Protein AF-W4PDU1-F1 (afdb_monomer_lite)

Organism: NCBI:txid1121100

Secondary structure (DSSP, 8-state):
-HHHHHHTTPPPP-TTTT----TTSTTTTS-HHHHHHHHHHHHHTTTTTHHHHHHHHTT-HHHHTTT-----SB-S--S-TT-GGGTT----SSSS--SS-BSS-TT-S--BB-SS--TT-TT-----TTTTTSPPPPHHHHHHTTT-SPPPTT-

Radius of gyration: 21.24 Å; chains: 1; bounding box: 45×51×54 Å

pLDDT: mean 94.58, std 2.48, range [85.25, 98.25]

Structure (mmCIF, N/CA/C/O backbone):
data_AF-W4PDU1-F1
#
_entry.id   AF-W4PDU1-F1
#
loop_
_atom_site.group_PDB
_atom_site.id
_atom_site.type_symbol
_atom_site.label_atom_id
_atom_site.label_alt_id
_atom_site.label_comp_id
_atom_site.label_asym_id
_atom_site.label_entity_id
_atom_site.label_seq_id
_atom_site.pdbx_PDB_ins_code
_atom_site.Cartn_x
_atom_site.Cartn_y
_atom_site.Cartn_z
_atom_site.occupancy
_atom_site.B_iso_or_equiv
_atom_site.auth_seq_id
_atom_site.auth_comp_id
_atom_site.auth_asym_id
_atom_site.auth_atom_id
_atom_site.pdbx_PDB_model_num
ATOM 1 N N . MET A 1 1 ? -11.604 -20.792 4.487 1.00 85.25 1 MET A N 1
ATOM 2 C CA . MET A 1 1 ? -10.577 -20.750 3.419 1.00 85.25 1 MET A CA 1
ATOM 3 C C . MET A 1 1 ? -10.791 -21.834 2.373 1.00 85.25 1 MET A C 1
ATOM 5 O O . MET A 1 1 ? -10.873 -21.473 1.213 1.00 85.25 1 MET A O 1
ATOM 9 N N . LYS A 1 2 ? -10.960 -23.116 2.744 1.00 91.12 2 LYS A N 1
ATOM 10 C CA . LYS A 1 2 ? -11.178 -24.202 1.767 1.00 91.12 2 LYS A CA 1
ATOM 11 C C . LYS A 1 2 ? -12.286 -23.914 0.726 1.00 91.12 2 LYS A C 1
ATOM 13 O O . LYS A 1 2 ? -11.956 -23.976 -0.449 1.00 91.12 2 LYS A O 1
ATOM 18 N N . PRO A 1 3 ? -13.512 -23.476 1.094 1.00 94.56 3 PRO A N 1
ATOM 19 C CA . PRO A 1 3 ? -14.539 -23.181 0.085 1.00 94.56 3 PRO A CA 1
ATOM 20 C C . PRO A 1 3 ? -14.146 -22.076 -0.908 1.00 94.56 3 PRO A C 1
ATOM 22 O O . PRO A 1 3 ? -14.495 -22.154 -2.080 1.00 94.56 3 PRO A O 1
ATOM 25 N N . LEU A 1 4 ? -13.395 -21.063 -0.455 1.00 94.50 4 LEU A N 1
ATOM 26 C CA . LEU A 1 4 ? -12.935 -19.963 -1.310 1.00 94.50 4 LEU A CA 1
ATOM 27 C C . LEU A 1 4 ? -11.915 -20.456 -2.341 1.00 94.50 4 LEU A C 1
ATOM 29 O O . LEU A 1 4 ? -12.036 -20.134 -3.518 1.00 94.50 4 LEU A O 1
ATOM 33 N N . ARG A 1 5 ? -10.948 -21.275 -1.906 1.00 95.75 5 ARG A N 1
ATOM 34 C CA . ARG A 1 5 ? -9.899 -21.833 -2.773 1.00 95.75 5 ARG A CA 1
ATOM 35 C C . ARG A 1 5 ? -10.443 -22.899 -3.722 1.00 95.75 5 ARG A C 1
ATOM 37 O O . ARG A 1 5 ? -10.131 -22.844 -4.907 1.00 95.75 5 ARG A O 1
ATOM 44 N N . ASP A 1 6 ? -11.321 -23.784 -3.244 1.00 96.88 6 ASP A N 1
ATOM 45 C CA . ASP A 1 6 ? -11.993 -24.787 -4.083 1.00 96.88 6 ASP A CA 1
ATOM 46 C C . ASP A 1 6 ? -12.763 -24.118 -5.237 1.00 96.88 6 ASP A C 1
ATOM 48 O O . ASP A 1 6 ? -12.673 -24.564 -6.378 1.00 96.88 6 ASP A O 1
ATOM 52 N N . ARG A 1 7 ? -13.475 -23.012 -4.961 1.00 97.25 7 ARG A N 1
ATOM 53 C CA . ARG A 1 7 ? -14.261 -22.267 -5.962 1.00 97.25 7 ARG A CA 1
ATOM 54 C C . ARG A 1 7 ? -13.420 -21.776 -7.145 1.00 97.25 7 ARG A C 1
ATOM 56 O O . ARG A 1 7 ? -13.948 -21.651 -8.243 1.00 97.25 7 ARG A O 1
ATOM 63 N N . VAL A 1 8 ? -12.135 -21.496 -6.928 1.00 95.94 8 VAL A N 1
ATOM 64 C CA . VAL A 1 8 ? -11.200 -21.017 -7.963 1.00 95.94 8 VAL A CA 1
ATOM 65 C C . VAL A 1 8 ? -10.185 -22.086 -8.390 1.00 95.94 8 VAL A C 1
ATOM 67 O O . VAL A 1 8 ? -9.195 -21.765 -9.039 1.00 95.94 8 VAL A O 1
ATOM 70 N N . GLY A 1 9 ? -10.400 -23.354 -8.016 1.00 96.31 9 GLY A N 1
ATOM 71 C CA . GLY A 1 9 ? -9.514 -24.466 -8.375 1.00 96.31 9 GLY A CA 1
ATOM 72 C C . GLY A 1 9 ? -8.127 -24.418 -7.721 1.00 96.31 9 GLY A C 1
ATOM 73 O O . GLY A 1 9 ? -7.201 -25.072 -8.194 1.00 96.31 9 GLY A O 1
ATOM 74 N N . MET A 1 10 ? -7.957 -23.646 -6.645 1.00 95.56 10 MET A N 1
ATOM 75 C CA . MET A 1 10 ? -6.691 -23.555 -5.919 1.00 95.56 10 MET A CA 1
ATOM 76 C C . MET A 1 10 ? -6.522 -24.747 -4.968 1.00 95.56 10 MET A C 1
ATOM 78 O O . MET A 1 10 ? -7.489 -25.157 -4.321 1.00 95.56 10 MET A O 1
ATOM 82 N N . PRO A 1 11 ? -5.296 -25.281 -4.804 1.00 95.00 11 PRO A N 1
ATOM 83 C CA . PRO A 1 11 ? -5.047 -26.365 -3.862 1.00 95.00 11 PRO A CA 1
ATOM 84 C C . PRO A 1 11 ? -5.389 -25.934 -2.434 1.00 95.00 11 PRO A C 1
ATOM 86 O O . PRO A 1 11 ? -5.321 -24.745 -2.095 1.00 95.00 11 PRO A O 1
ATOM 89 N N . GLY A 1 12 ? -5.697 -26.912 -1.580 1.00 94.25 12 GLY A N 1
ATOM 90 C CA . GLY A 1 12 ? -5.897 -26.688 -0.150 1.00 94.25 12 GLY A CA 1
ATOM 91 C C . GLY A 1 12 ? -4.729 -25.929 0.489 1.00 94.25 12 GLY A C 1
ATOM 92 O O . GLY A 1 12 ? -3.592 -25.998 0.018 1.00 94.25 12 GLY A O 1
ATOM 93 N N . VAL A 1 13 ? -5.027 -25.171 1.547 1.00 93.81 13 VAL A N 1
ATOM 94 C CA . VAL A 1 13 ? -4.000 -24.428 2.288 1.00 93.81 13 VAL A CA 1
ATOM 95 C C . VAL A 1 13 ? -3.086 -25.420 2.995 1.00 93.81 13 VAL A C 1
ATOM 97 O O . VAL A 1 13 ? -3.552 -26.204 3.820 1.00 93.81 13 VAL A O 1
ATOM 100 N N . ASP A 1 14 ? -1.794 -25.327 2.710 1.00 95.44 14 ASP A N 1
ATOM 101 C CA . ASP A 1 14 ? -0.745 -25.956 3.506 1.00 95.44 14 ASP A CA 1
ATOM 102 C C . ASP A 1 14 ? -0.070 -24.861 4.333 1.00 95.44 14 ASP A C 1
ATOM 104 O O . ASP A 1 14 ? 0.689 -24.042 3.813 1.00 95.44 14 ASP A O 1
ATOM 108 N N . PHE A 1 15 ? -0.411 -24.792 5.619 1.00 95.56 15 PHE A N 1
ATOM 109 C CA . PHE A 1 15 ? 0.045 -23.706 6.482 1.00 95.56 15 PHE A CA 1
ATOM 110 C C . PHE A 1 15 ? 1.546 -23.728 6.738 1.00 95.56 15 PHE A C 1
ATOM 112 O O . PHE A 1 15 ? 2.106 -22.662 6.963 1.00 95.56 15 PHE A O 1
ATOM 119 N N . ASP A 1 16 ? 2.175 -24.903 6.753 1.00 96.69 16 ASP A N 1
ATOM 120 C CA . ASP A 1 16 ? 3.607 -25.026 7.017 1.00 96.69 16 ASP A CA 1
ATOM 121 C C . ASP A 1 16 ? 4.409 -24.649 5.778 1.00 96.69 16 ASP A C 1
ATOM 123 O O . ASP A 1 16 ? 5.299 -23.806 5.857 1.00 96.69 16 ASP A O 1
ATOM 127 N N . ARG A 1 17 ? 4.021 -25.175 4.611 1.00 95.06 17 ARG A N 1
ATOM 128 C CA . ARG A 1 17 ? 4.656 -24.825 3.334 1.00 95.06 17 ARG A CA 1
ATOM 129 C C . ARG A 1 17 ? 4.491 -23.347 2.981 1.00 95.06 17 ARG A C 1
ATOM 131 O O . ARG A 1 17 ? 5.380 -22.752 2.385 1.00 95.06 17 ARG A O 1
ATOM 138 N N . GLU A 1 18 ? 3.333 -22.758 3.276 1.00 93.81 18 GLU A N 1
ATOM 139 C CA . GLU A 1 18 ? 3.034 -21.371 2.906 1.00 93.81 18 GLU A CA 1
ATOM 140 C C . GLU A 1 18 ? 3.436 -20.335 3.976 1.00 93.81 18 GLU A C 1
ATOM 142 O O . GLU A 1 18 ? 3.157 -19.141 3.800 1.00 93.81 18 GLU A O 1
ATOM 147 N N . TYR A 1 19 ? 4.036 -20.749 5.096 1.00 97.19 19 TYR A N 1
ATOM 148 C CA . TYR A 1 19 ? 4.490 -19.829 6.137 1.00 97.19 19 TYR A CA 1
ATOM 149 C C . TYR A 1 19 ? 5.759 -19.101 5.691 1.00 97.19 19 TYR A C 1
ATOM 151 O O . TYR A 1 19 ? 6.736 -19.735 5.306 1.00 97.19 19 TYR A O 1
ATOM 159 N N . ASN A 1 20 ? 5.754 -17.766 5.741 1.00 96.56 20 ASN A N 1
ATOM 160 C CA . ASN A 1 20 ? 6.891 -16.965 5.300 1.00 96.56 20 ASN A CA 1
ATOM 161 C C . ASN A 1 20 ? 7.519 -16.219 6.487 1.00 96.56 20 ASN A C 1
ATOM 163 O O . ASN A 1 20 ? 6.853 -15.460 7.201 1.00 96.56 20 ASN A O 1
ATOM 167 N N . GLN A 1 21 ? 8.815 -16.462 6.682 1.00 96.06 21 GLN A N 1
ATOM 168 C CA . GLN A 1 21 ? 9.642 -15.851 7.718 1.00 96.06 21 GLN A CA 1
ATOM 169 C C . GLN A 1 21 ? 10.873 -15.142 7.138 1.00 96.06 21 GLN A C 1
ATOM 171 O O . GLN A 1 21 ? 11.851 -14.943 7.860 1.00 96.06 21 GLN A O 1
ATOM 176 N N . GLU A 1 22 ? 10.847 -14.749 5.865 1.00 96.75 22 GLU A N 1
ATOM 177 C CA . GLU A 1 22 ? 11.898 -13.936 5.244 1.00 96.75 22 GLU A CA 1
ATOM 178 C C . GLU A 1 22 ? 12.007 -12.563 5.916 1.00 96.75 22 GLU A C 1
ATOM 180 O O . GLU A 1 22 ? 11.046 -12.066 6.514 1.00 96.75 22 GLU A O 1
ATOM 185 N N . ALA A 1 23 ? 13.206 -11.970 5.926 1.00 94.25 23 ALA A N 1
ATOM 186 C CA . ALA A 1 23 ? 13.518 -10.717 6.644 1.00 94.25 23 ALA A CA 1
ATOM 187 C C . ALA A 1 23 ? 12.614 -9.551 6.242 1.00 94.25 23 ALA A C 1
ATOM 189 O O . ALA A 1 23 ? 12.184 -8.772 7.094 1.00 94.25 23 ALA A O 1
ATOM 190 N N . ASP A 1 24 ? 12.306 -9.481 4.958 1.00 90.12 24 ASP A N 1
ATOM 191 C CA . ASP A 1 24 ? 11.566 -8.423 4.291 1.00 90.12 24 ASP A CA 1
ATOM 192 C C . ASP A 1 24 ? 10.070 -8.731 4.124 1.00 90.12 24 ASP A C 1
ATOM 194 O O . ASP A 1 24 ? 9.325 -7.891 3.619 1.00 90.12 24 ASP A O 1
ATOM 198 N N . TYR A 1 25 ? 9.603 -9.903 4.568 1.00 93.88 25 TYR A N 1
ATOM 199 C CA . TYR A 1 25 ? 8.196 -10.271 4.475 1.00 93.88 25 TYR A CA 1
ATOM 200 C C . TYR A 1 25 ? 7.364 -9.589 5.580 1.00 93.88 25 TYR A C 1
ATOM 202 O O . TYR A 1 25 ? 7.592 -9.841 6.774 1.00 93.88 25 TYR A O 1
ATOM 210 N N . PRO A 1 26 ? 6.352 -8.766 5.229 1.00 92.56 26 PRO A N 1
ATOM 211 C CA . PRO A 1 26 ? 5.449 -8.180 6.214 1.00 92.56 26 PRO A CA 1
ATOM 212 C C . PRO A 1 26 ? 4.738 -9.272 7.010 1.00 92.56 26 PRO A C 1
ATOM 214 O O . PRO A 1 26 ? 4.307 -10.276 6.445 1.00 92.56 26 PRO A O 1
ATOM 217 N N . PHE A 1 27 ? 4.565 -9.075 8.313 1.00 96.00 27 PHE A N 1
ATOM 218 C CA . PHE A 1 27 ? 3.966 -10.046 9.227 1.00 96.00 27 PHE A CA 1
ATOM 219 C C . PHE A 1 27 ? 4.771 -11.328 9.483 1.00 96.00 27 PHE A C 1
ATOM 221 O O . PHE A 1 27 ? 4.217 -12.258 10.076 1.00 96.00 27 PHE A O 1
ATOM 228 N N . ARG A 1 28 ? 6.072 -11.389 9.145 1.00 95.38 28 ARG A N 1
ATOM 229 C CA . ARG A 1 28 ? 6.974 -12.535 9.443 1.00 95.38 28 ARG A CA 1
ATOM 230 C C . ARG A 1 28 ? 6.950 -13.027 10.902 1.00 95.38 28 ARG A C 1
ATOM 232 O O . ARG A 1 28 ? 7.338 -14.156 11.175 1.00 95.38 28 ARG A O 1
ATOM 239 N N . LYS A 1 29 ? 6.527 -12.175 11.848 1.00 95.19 29 LYS A N 1
ATOM 240 C CA . LYS A 1 29 ? 6.430 -12.479 13.290 1.00 95.19 29 LYS A CA 1
ATOM 241 C C . LYS A 1 29 ? 5.057 -13.007 13.727 1.00 95.19 29 LYS A C 1
ATOM 243 O O . LYS A 1 29 ? 4.915 -13.445 14.864 1.00 95.19 29 LYS A O 1
ATOM 248 N N . LEU A 1 30 ? 4.037 -12.933 12.870 1.00 96.19 30 LEU A N 1
ATOM 249 C CA . LEU A 1 30 ? 2.714 -13.488 13.162 1.00 96.19 30 LEU A CA 1
ATOM 250 C C . LEU A 1 30 ? 2.715 -15.000 12.966 1.00 96.19 30 LEU A C 1
ATOM 252 O O . LEU A 1 30 ? 3.485 -15.528 12.172 1.00 96.19 30 LEU A O 1
ATOM 256 N N . ASN A 1 31 ? 1.794 -15.696 13.633 1.00 97.06 31 ASN A N 1
ATOM 257 C CA . ASN A 1 31 ? 1.626 -17.127 13.409 1.00 97.06 31 ASN A CA 1
ATOM 258 C C . ASN A 1 31 ? 1.193 -17.435 11.956 1.00 97.06 31 ASN A C 1
ATOM 260 O O . ASN A 1 31 ? 0.539 -16.622 11.287 1.00 97.06 31 ASN A O 1
ATOM 264 N N . LYS A 1 32 ? 1.523 -18.647 11.489 1.00 96.88 32 LYS A N 1
ATOM 265 C CA . LYS A 1 32 ? 1.253 -19.111 10.117 1.00 96.88 32 LYS A CA 1
ATOM 266 C C . LYS A 1 32 ? -0.219 -19.015 9.702 1.00 96.88 32 LYS A C 1
ATOM 268 O O . LYS A 1 32 ? -0.525 -18.656 8.566 1.00 96.88 32 LYS A O 1
ATOM 273 N N . TYR A 1 33 ? -1.143 -19.263 10.631 1.00 97.00 33 TYR A N 1
ATOM 274 C CA . TYR A 1 33 ? -2.582 -19.229 10.362 1.00 97.00 33 TYR A CA 1
ATOM 275 C C . TYR A 1 33 ? -3.077 -17.807 10.074 1.00 97.00 33 TYR A C 1
ATOM 277 O O . TYR A 1 33 ? -3.813 -17.588 9.113 1.00 97.00 33 TYR A O 1
ATOM 285 N N . VAL A 1 34 ? -2.639 -16.823 10.864 1.00 96.62 34 VAL A N 1
ATOM 286 C CA . VAL A 1 34 ? -2.996 -15.411 10.679 1.00 96.62 34 VAL A CA 1
ATOM 287 C C . VAL A 1 34 ? -2.388 -14.877 9.388 1.00 96.62 34 VAL A C 1
ATOM 289 O O . VAL A 1 34 ? -3.090 -14.194 8.643 1.00 96.62 34 VAL A O 1
ATOM 292 N N . GLN A 1 35 ? -1.131 -15.215 9.074 1.00 96.62 35 GLN A N 1
ATOM 293 C CA . GLN A 1 35 ? -0.537 -14.838 7.788 1.00 96.62 35 GLN A CA 1
ATOM 294 C C . GLN A 1 35 ? -1.357 -15.372 6.606 1.00 96.62 35 GLN A C 1
ATOM 296 O O . GLN A 1 35 ? -1.695 -14.599 5.707 1.00 96.62 35 GLN A O 1
ATOM 301 N N . ALA A 1 36 ? -1.719 -16.660 6.627 1.00 95.88 36 ALA A N 1
ATOM 302 C CA . ALA A 1 36 ? -2.518 -17.277 5.572 1.00 95.88 36 ALA A CA 1
ATOM 303 C C . ALA A 1 36 ? -3.878 -16.580 5.417 1.00 95.88 36 ALA A C 1
ATOM 305 O O . ALA A 1 36 ? -4.222 -16.144 4.322 1.00 95.88 36 ALA A O 1
ATOM 306 N N . VAL A 1 37 ? -4.610 -16.365 6.517 1.00 96.19 37 VAL A N 1
ATOM 307 C CA . VAL A 1 37 ? -5.912 -15.675 6.485 1.00 96.19 37 VAL A CA 1
ATOM 308 C C . VAL A 1 37 ? -5.783 -14.242 5.955 1.00 96.19 37 VAL A C 1
ATOM 310 O O . VAL A 1 37 ? -6.595 -13.820 5.132 1.00 96.19 37 VAL A O 1
ATOM 313 N N . ARG A 1 38 ? -4.764 -13.483 6.386 1.00 96.88 38 ARG A N 1
ATOM 314 C CA . ARG A 1 38 ? -4.537 -12.107 5.907 1.00 96.88 38 ARG A CA 1
ATOM 315 C C . ARG A 1 38 ? -4.188 -12.067 4.416 1.00 96.88 38 ARG A C 1
ATOM 317 O O . ARG A 1 38 ? -4.638 -11.148 3.729 1.00 96.88 38 ARG A O 1
ATOM 324 N N . ARG A 1 39 ? -3.419 -13.038 3.905 1.00 95.06 39 ARG A N 1
ATOM 325 C CA . ARG A 1 39 ? -3.134 -13.162 2.464 1.00 95.06 39 ARG A CA 1
ATOM 326 C C . ARG A 1 39 ? -4.380 -13.518 1.664 1.00 95.06 39 ARG A C 1
ATOM 328 O O . ARG A 1 39 ? -4.679 -12.813 0.708 1.00 95.06 39 ARG A O 1
ATOM 335 N N . GLU A 1 40 ? -5.106 -14.560 2.066 1.00 95.75 40 GLU A N 1
ATOM 336 C CA . GLU A 1 40 ? -6.330 -15.002 1.384 1.00 95.75 40 GLU A CA 1
ATOM 337 C C . GLU A 1 40 ? -7.341 -13.862 1.296 1.00 95.75 40 GLU A C 1
ATOM 339 O O . GLU A 1 40 ? -7.849 -13.562 0.222 1.00 95.75 40 GLU A O 1
ATOM 344 N N . ARG A 1 41 ? -7.552 -13.134 2.398 1.00 97.31 41 ARG A N 1
ATOM 345 C CA . ARG A 1 41 ? -8.449 -11.975 2.414 1.00 97.31 41 ARG A CA 1
ATOM 346 C C . ARG A 1 41 ? -8.001 -10.854 1.472 1.00 97.31 41 ARG A C 1
ATOM 348 O O . ARG A 1 41 ? -8.841 -10.235 0.829 1.00 97.31 41 ARG A O 1
ATOM 355 N N . ARG A 1 42 ? -6.692 -10.590 1.384 1.00 96.25 42 ARG A N 1
ATOM 356 C CA . ARG A 1 42 ? -6.141 -9.580 0.465 1.00 96.25 42 ARG A CA 1
ATOM 357 C C . ARG A 1 42 ? -6.420 -9.933 -0.998 1.00 96.25 42 ARG A C 1
ATOM 359 O O . ARG A 1 42 ? -6.632 -9.013 -1.778 1.00 96.25 42 ARG A O 1
ATOM 366 N N . VAL A 1 43 ? -6.364 -11.217 -1.354 1.00 95.56 43 VAL A N 1
ATOM 367 C CA . VAL A 1 43 ? -6.617 -11.696 -2.721 1.00 95.56 43 VAL A CA 1
ATOM 368 C C . VAL A 1 43 ? -8.114 -11.717 -3.015 1.00 95.56 43 VAL A C 1
ATOM 370 O O . VAL A 1 43 ? -8.538 -11.119 -3.995 1.00 95.56 43 VAL A O 1
ATOM 373 N N . GLU A 1 44 ? -8.903 -12.341 -2.140 1.00 96.50 44 GLU A N 1
ATOM 374 C CA . GLU A 1 44 ? -10.351 -12.509 -2.305 1.00 96.50 44 GLU A CA 1
ATOM 375 C C . GLU A 1 44 ? -11.088 -11.171 -2.433 1.00 96.50 44 GLU A C 1
ATOM 377 O O . GLU A 1 44 ? -12.004 -11.071 -3.232 1.00 96.50 44 GLU A O 1
ATOM 382 N N . GLN A 1 45 ? -10.681 -10.148 -1.670 1.00 97.00 45 GLN A N 1
ATOM 383 C CA . GLN A 1 45 ? -11.363 -8.844 -1.619 1.00 97.00 45 GLN A CA 1
ATOM 384 C C . GLN A 1 45 ? -10.549 -7.717 -2.267 1.00 97.00 45 GLN A C 1
ATOM 386 O O . GLN A 1 45 ? -10.640 -6.542 -1.879 1.00 97.00 45 GLN A O 1
ATOM 391 N N . ALA A 1 46 ? -9.675 -8.069 -3.212 1.00 96.62 46 ALA A N 1
ATOM 392 C CA . ALA A 1 46 ? -8.901 -7.089 -3.958 1.00 96.62 46 ALA A CA 1
ATOM 393 C C . ALA A 1 46 ? -9.842 -6.141 -4.721 1.00 96.62 46 ALA A C 1
ATOM 395 O O . ALA A 1 46 ? -10.816 -6.567 -5.325 1.00 96.62 46 ALA A O 1
ATOM 396 N N . CYS A 1 47 ? -9.544 -4.838 -4.693 1.00 96.31 47 CYS A N 1
ATOM 397 C CA . CYS A 1 47 ? -10.344 -3.796 -5.352 1.00 96.31 47 CYS A CA 1
ATOM 398 C C . CYS A 1 47 ? -11.798 -3.634 -4.850 1.00 96.31 47 CYS A C 1
ATOM 400 O O . CYS A 1 47 ? -12.564 -2.898 -5.461 1.00 96.31 47 CYS A O 1
ATOM 402 N N . GLU A 1 48 ? -12.155 -4.201 -3.692 1.00 97.56 48 GLU A N 1
ATOM 403 C CA . GLU A 1 48 ? -13.490 -4.062 -3.073 1.00 97.56 48 GLU A CA 1
ATOM 404 C C . GLU A 1 48 ? -13.539 -3.027 -1.929 1.00 97.56 48 GLU A C 1
ATOM 406 O O . GLU A 1 48 ? -14.383 -3.091 -1.036 1.00 97.56 48 GLU A O 1
ATOM 411 N N . GLY A 1 49 ? -12.573 -2.106 -1.865 1.00 96.75 49 GLY A N 1
ATOM 412 C CA . GLY A 1 49 ? -12.500 -1.093 -0.798 1.00 96.75 49 GLY A CA 1
ATOM 413 C C . GLY A 1 49 ? -12.092 -1.623 0.587 1.00 96.75 49 GLY A C 1
ATOM 414 O O . GLY A 1 49 ? -12.005 -0.852 1.536 1.00 96.75 49 GLY A O 1
ATOM 415 N N . ARG A 1 50 ? -11.769 -2.916 0.727 1.00 97.62 50 ARG A N 1
ATOM 416 C CA . ARG A 1 50 ? -11.461 -3.542 2.030 1.00 97.62 50 ARG A CA 1
ATOM 417 C C . ARG A 1 50 ? -10.036 -3.356 2.522 1.00 97.62 50 ARG A C 1
ATOM 419 O O . ARG A 1 50 ? -9.776 -3.452 3.720 1.00 97.62 50 ARG A O 1
ATOM 426 N N . ARG A 1 51 ? -9.088 -3.102 1.617 1.00 97.25 51 ARG A N 1
ATOM 427 C CA . ARG A 1 51 ? -7.663 -3.156 1.964 1.00 97.25 51 ARG A CA 1
ATOM 4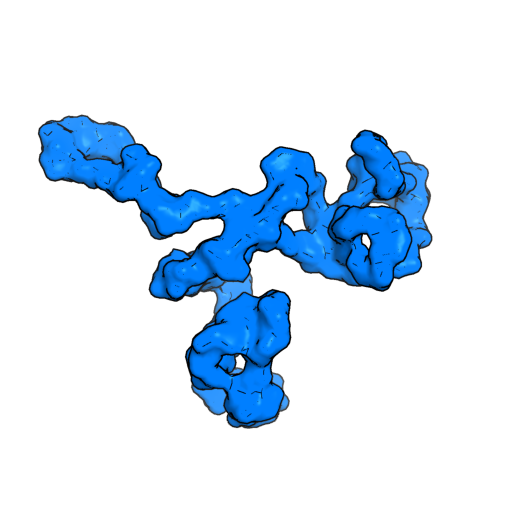28 C C . ARG A 1 51 ? -7.263 -2.108 3.001 1.00 97.25 51 ARG A C 1
ATOM 430 O O . ARG A 1 51 ? -6.477 -2.433 3.885 1.00 97.25 51 ARG A O 1
ATOM 437 N N . LEU A 1 52 ? -7.787 -0.887 2.899 1.00 96.56 52 LEU A N 1
ATOM 438 C CA . LEU A 1 52 ? -7.489 0.161 3.872 1.00 96.56 52 LEU A CA 1
ATOM 439 C C . LEU A 1 52 ? -8.062 -0.205 5.246 1.00 96.56 52 LEU A C 1
ATOM 441 O O . LEU A 1 52 ? -7.308 -0.258 6.211 1.00 96.56 52 LEU A O 1
ATOM 445 N N . GLU A 1 53 ? -9.349 -0.555 5.317 1.00 97.12 53 GLU A N 1
ATOM 446 C CA . GLU A 1 53 ? -10.012 -0.984 6.559 1.00 97.12 53 GLU A CA 1
ATOM 447 C C . GLU A 1 53 ? -9.265 -2.137 7.244 1.00 97.12 53 GLU A C 1
ATOM 449 O O . GLU A 1 53 ? -9.073 -2.124 8.459 1.00 97.12 53 GLU A O 1
ATOM 454 N N . ASP A 1 54 ? -8.800 -3.117 6.463 1.00 98.25 54 ASP A N 1
ATOM 455 C CA . ASP A 1 54 ? -8.005 -4.236 6.960 1.00 98.25 54 ASP A CA 1
ATOM 456 C C . ASP A 1 54 ? -6.676 -3.790 7.569 1.00 98.25 54 ASP A C 1
ATOM 458 O O . ASP A 1 54 ? -6.330 -4.239 8.658 1.00 98.25 54 ASP A O 1
ATOM 462 N N . ILE A 1 55 ? -5.941 -2.891 6.909 1.00 97.88 55 ILE A N 1
ATOM 463 C CA . ILE A 1 55 ? -4.682 -2.357 7.445 1.00 97.88 55 ILE A CA 1
ATOM 464 C C . ILE A 1 55 ? -4.934 -1.602 8.755 1.00 97.88 55 ILE A C 1
ATOM 466 O O . ILE A 1 55 ? -4.199 -1.806 9.725 1.00 97.88 55 ILE A O 1
ATOM 470 N N . LEU A 1 56 ? -5.984 -0.774 8.798 1.00 97.94 56 LEU A N 1
ATOM 471 C CA . LEU A 1 56 ? -6.311 0.046 9.963 1.00 97.94 56 LEU A CA 1
ATOM 472 C C . LEU A 1 56 ? -6.723 -0.811 11.164 1.00 97.94 56 LEU A C 1
ATOM 474 O O . LEU A 1 56 ? -6.139 -0.685 12.237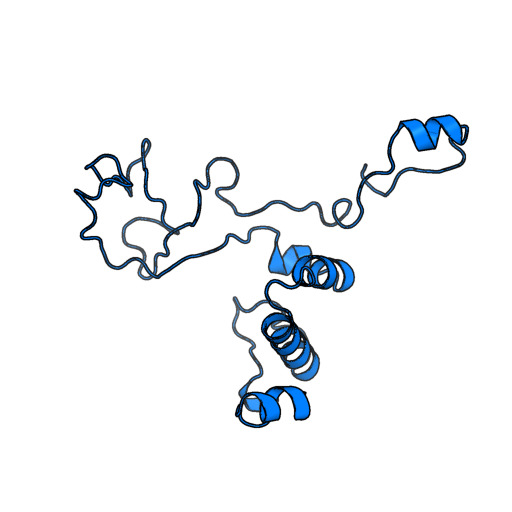 1.00 97.94 56 LEU A O 1
ATOM 478 N N . ARG A 1 57 ? -7.664 -1.746 10.985 1.00 97.44 57 ARG A N 1
ATOM 479 C CA . ARG A 1 57 ? -8.142 -2.613 12.080 1.00 97.44 57 ARG A CA 1
ATOM 480 C C . ARG A 1 57 ? -7.097 -3.623 12.557 1.00 97.44 57 ARG A C 1
ATOM 482 O O . ARG A 1 57 ? -7.210 -4.150 13.658 1.00 97.44 57 ARG A O 1
ATOM 489 N N . TRP A 1 58 ? -6.108 -3.941 11.723 1.00 97.81 58 TRP A N 1
ATOM 490 C CA . TRP A 1 58 ? -4.964 -4.768 12.107 1.00 97.81 58 TRP A CA 1
ATOM 491 C C . TRP A 1 58 ? -3.84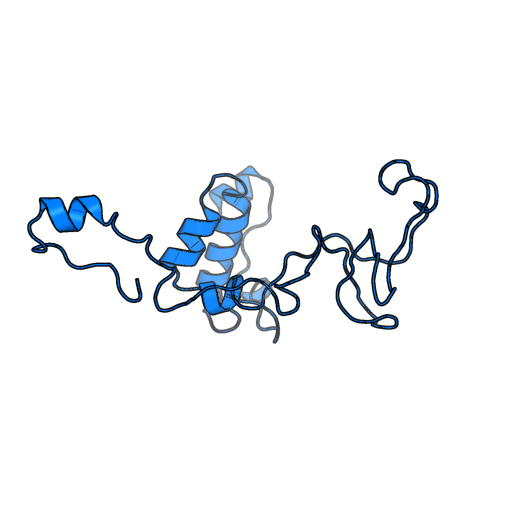2 -3.982 12.777 1.00 97.81 58 TRP A C 1
ATOM 493 O O . TRP A 1 58 ? -2.872 -4.619 13.184 1.00 97.81 58 TRP A O 1
ATOM 503 N N . ALA A 1 59 ? -3.971 -2.653 12.868 1.00 97.06 59 ALA A N 1
ATOM 504 C CA . ALA A 1 59 ? -2.931 -1.749 13.343 1.00 97.06 59 ALA A CA 1
ATOM 505 C C . ALA A 1 59 ? -1.581 -1.997 12.643 1.00 97.06 59 ALA A C 1
ATOM 507 O O . ALA A 1 59 ? -0.547 -2.070 13.294 1.00 97.06 59 ALA A O 1
ATOM 508 N N . ALA A 1 60 ? -1.613 -2.176 11.317 1.00 97.44 60 ALA A N 1
ATOM 509 C C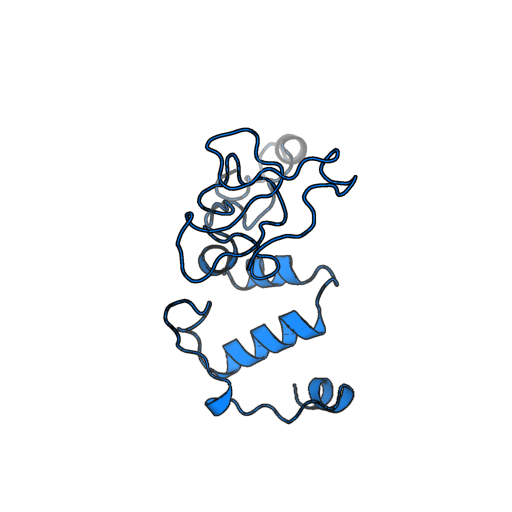A . ALA A 1 60 ? -0.478 -2.654 10.523 1.00 97.44 60 ALA A CA 1
ATOM 510 C C . ALA A 1 60 ? 0.102 -1.598 9.564 1.00 97.44 60 ALA A C 1
ATOM 512 O O . ALA A 1 60 ? 0.735 -1.941 8.562 1.00 97.44 60 ALA A O 1
ATOM 513 N N . ALA A 1 61 ? -0.184 -0.314 9.788 1.00 97.75 61 ALA A N 1
ATOM 514 C CA . ALA A 1 61 ? 0.270 0.747 8.892 1.00 97.75 61 ALA A CA 1
ATOM 515 C C . ALA A 1 61 ? 1.791 0.965 8.958 1.00 97.75 61 ALA A C 1
ATOM 517 O O . ALA A 1 61 ? 2.392 1.321 7.950 1.00 97.75 61 ALA A O 1
ATOM 518 N N . ASP A 1 62 ? 2.414 0.713 10.107 1.00 96.25 62 ASP A N 1
ATOM 519 C CA . ASP A 1 62 ? 3.869 0.695 10.285 1.00 96.25 62 ASP A CA 1
ATOM 520 C C . ASP A 1 62 ? 4.554 -0.366 9.411 1.00 96.25 62 ASP A C 1
ATOM 522 O O . ASP A 1 62 ? 5.615 -0.106 8.853 1.00 96.25 62 ASP A O 1
ATOM 526 N N . GLU A 1 63 ? 3.924 -1.531 9.239 1.00 95.12 63 GLU A N 1
ATOM 527 C CA . GLU A 1 63 ? 4.449 -2.609 8.396 1.00 95.12 63 GLU A CA 1
ATOM 528 C C . GLU A 1 63 ? 4.115 -2.434 6.904 1.00 95.12 63 GLU A C 1
ATOM 530 O O . GLU A 1 63 ? 4.904 -2.817 6.040 1.00 95.12 63 GLU A O 1
ATOM 535 N N . LEU A 1 64 ? 2.931 -1.900 6.574 1.00 96.12 64 LEU A N 1
ATOM 536 C CA . LEU A 1 64 ? 2.383 -1.948 5.209 1.00 96.12 64 LEU A CA 1
ATOM 537 C C . LEU A 1 64 ? 2.284 -0.604 4.481 1.00 96.12 64 LEU A C 1
ATOM 539 O O . LEU A 1 64 ? 2.045 -0.607 3.273 1.00 96.12 64 LEU A O 1
ATOM 543 N N . ILE A 1 65 ? 2.416 0.521 5.183 1.00 96.56 65 ILE A N 1
ATOM 544 C CA . ILE A 1 65 ? 2.303 1.866 4.599 1.00 96.56 65 ILE A CA 1
ATOM 545 C C . ILE A 1 65 ? 3.581 2.658 4.855 1.00 96.56 65 ILE A C 1
ATOM 547 O O . ILE A 1 65 ? 4.185 3.154 3.908 1.00 96.56 65 ILE A O 1
ATOM 551 N N . VAL A 1 66 ? 4.004 2.780 6.115 1.00 96.94 66 VAL A N 1
ATOM 552 C CA . VAL A 1 66 ? 5.154 3.607 6.489 1.00 96.94 66 VAL A CA 1
ATOM 553 C C . VAL A 1 66 ? 6.408 3.092 5.799 1.00 96.94 66 VAL A C 1
ATOM 555 O O . VAL A 1 66 ? 6.802 1.939 5.950 1.00 96.94 66 VAL A O 1
ATOM 558 N N . GLY A 1 67 ? 7.033 3.964 5.015 1.00 94.19 67 GLY A N 1
ATOM 559 C CA . GLY A 1 67 ? 8.256 3.635 4.295 1.00 94.19 67 GLY A CA 1
ATOM 560 C C . GLY A 1 67 ? 8.065 2.684 3.110 1.00 94.19 67 GLY A C 1
ATOM 561 O O . GLY A 1 67 ? 9.024 2.374 2.406 1.00 94.19 67 GLY A O 1
ATOM 562 N N . GLN A 1 68 ? 6.833 2.236 2.857 1.00 92.88 68 GLN A N 1
ATOM 563 C CA . GLN A 1 68 ? 6.508 1.368 1.736 1.00 92.88 68 GLN A CA 1
ATOM 564 C C . GLN A 1 68 ? 6.206 2.200 0.499 1.00 92.88 68 GLN A C 1
ATOM 566 O O . GLN A 1 68 ? 5.650 3.295 0.573 1.00 92.88 68 GLN A O 1
ATOM 571 N N . TRP A 1 69 ? 6.549 1.662 -0.665 1.00 90.94 69 TRP A N 1
ATOM 572 C CA . TRP A 1 69 ? 6.224 2.287 -1.937 1.00 90.94 69 TRP A CA 1
ATOM 573 C C . TRP A 1 69 ? 5.763 1.222 -2.931 1.00 90.94 69 TRP A C 1
ATOM 575 O O . TRP A 1 69 ? 6.402 0.167 -3.023 1.00 90.94 69 TRP A O 1
ATOM 585 N N . PRO A 1 70 ? 4.662 1.448 -3.668 1.00 90.75 70 PRO A N 1
ATOM 586 C CA . PRO A 1 70 ? 4.194 0.490 -4.655 1.00 90.75 70 PRO A CA 1
ATOM 587 C C . PRO A 1 70 ? 5.233 0.330 -5.765 1.00 90.75 70 PRO A C 1
ATOM 589 O O . PRO A 1 70 ? 5.756 1.302 -6.311 1.00 90.75 70 PRO A O 1
ATOM 592 N N . LYS A 1 71 ? 5.517 -0.925 -6.104 1.00 92.81 71 LYS A N 1
ATOM 593 C CA . LYS A 1 71 ? 6.441 -1.307 -7.171 1.00 92.81 71 LYS A CA 1
ATOM 594 C C . LYS A 1 71 ? 5.637 -1.888 -8.329 1.00 92.81 71 LYS A C 1
ATOM 596 O O . LYS A 1 71 ? 4.693 -2.644 -8.107 1.00 92.81 71 LYS A O 1
ATOM 601 N N . GLY A 1 72 ? 5.996 -1.502 -9.545 1.00 94.62 72 GLY A N 1
ATOM 602 C CA . GLY A 1 72 ? 5.477 -2.060 -10.786 1.00 94.62 72 GLY A CA 1
ATOM 603 C C . GLY A 1 72 ? 6.317 -3.240 -11.266 1.00 94.62 72 GLY A C 1
ATOM 604 O O . GLY A 1 72 ? 6.889 -3.984 -10.471 1.00 94.62 72 GLY A O 1
ATOM 605 N N . ALA A 1 73 ? 6.396 -3.405 -12.585 1.00 94.62 73 ALA A N 1
ATOM 606 C CA . ALA A 1 73 ? 7.169 -4.477 -13.203 1.00 94.62 73 ALA A CA 1
ATOM 607 C C . ALA A 1 73 ? 8.681 -4.325 -12.953 1.00 94.62 73 ALA A C 1
ATOM 609 O O . ALA A 1 73 ? 9.184 -3.208 -12.786 1.00 94.62 73 ALA A O 1
ATOM 610 N N . LEU A 1 74 ? 9.398 -5.454 -12.962 1.00 95.94 74 LEU A N 1
ATOM 611 C CA . LEU A 1 74 ? 10.860 -5.474 -12.978 1.00 95.94 74 LEU A CA 1
ATOM 612 C C . LEU A 1 74 ? 11.358 -4.761 -14.243 1.00 95.94 74 LEU A C 1
ATOM 614 O O . LEU A 1 74 ? 10.910 -5.052 -15.350 1.00 95.94 74 LEU A O 1
ATOM 618 N N . PHE A 1 75 ? 12.284 -3.827 -14.070 1.00 95.19 75 PHE A N 1
ATOM 619 C CA . PHE A 1 75 ? 12.902 -3.078 -15.148 1.00 95.19 75 PHE A CA 1
ATOM 620 C C . PHE A 1 75 ? 14.194 -3.763 -15.587 1.00 95.19 75 PHE A C 1
ATOM 622 O O . PHE A 1 75 ? 15.172 -3.792 -14.844 1.00 95.19 75 PHE A O 1
ATOM 629 N N . ILE A 1 76 ? 14.190 -4.283 -16.813 1.00 93.19 76 ILE A N 1
ATOM 630 C CA . ILE A 1 76 ? 15.352 -4.931 -17.447 1.00 93.19 76 ILE A CA 1
ATOM 631 C C . ILE A 1 76 ? 15.867 -4.156 -18.671 1.00 93.19 76 ILE A C 1
ATOM 633 O O . ILE A 1 76 ? 16.767 -4.615 -19.365 1.00 93.19 76 ILE A O 1
ATOM 637 N N . GLY A 1 77 ? 15.282 -2.991 -18.947 1.00 90.75 77 GLY A N 1
ATOM 638 C CA . GLY A 1 77 ? 15.508 -2.207 -20.156 1.00 90.75 77 GLY A CA 1
ATOM 639 C C . GLY A 1 77 ? 14.200 -1.655 -20.715 1.00 90.75 77 GLY A C 1
ATOM 640 O O . GLY A 1 77 ? 13.116 -1.922 -20.188 1.00 90.75 77 GLY A O 1
ATOM 641 N N . SER A 1 78 ? 14.302 -0.871 -21.784 1.00 88.62 78 SER A N 1
ATOM 642 C CA . SER A 1 78 ? 13.151 -0.327 -22.496 1.00 88.62 78 SER A CA 1
ATOM 643 C C . SER A 1 78 ? 13.378 -0.359 -24.004 1.00 88.62 78 SER A C 1
ATOM 645 O O . SER A 1 78 ? 14.511 -0.433 -24.465 1.00 88.62 78 SER A O 1
ATOM 647 N N . ASN A 1 79 ? 12.274 -0.344 -24.742 1.00 90.12 79 ASN A N 1
ATOM 648 C CA . ASN A 1 79 ? 12.195 -0.065 -26.175 1.00 90.12 79 ASN A CA 1
ATOM 649 C C . ASN A 1 79 ? 11.185 1.073 -26.446 1.00 90.12 79 ASN A C 1
ATOM 651 O O . ASN A 1 79 ? 10.583 1.160 -27.518 1.00 90.12 79 ASN A O 1
ATOM 655 N N . LEU A 1 80 ? 10.915 1.893 -25.421 1.00 90.19 80 LEU A N 1
ATOM 656 C CA . LEU A 1 80 ? 9.894 2.942 -25.424 1.00 90.19 80 LEU A CA 1
ATOM 657 C C . LEU A 1 80 ? 10.485 4.331 -25.695 1.00 90.19 80 LEU A C 1
ATOM 659 O O . LEU A 1 80 ? 9.807 5.332 -25.464 1.00 90.19 80 LEU A O 1
ATOM 663 N N . GLU A 1 81 ? 11.722 4.412 -26.189 1.00 90.44 81 GLU A N 1
ATOM 664 C CA . GLU A 1 81 ? 12.459 5.659 -26.412 1.00 90.44 81 GLU A CA 1
ATOM 665 C C . GLU A 1 81 ? 11.664 6.647 -27.269 1.00 90.44 81 GLU A C 1
ATOM 667 O O . GLU A 1 81 ? 11.645 7.832 -26.953 1.00 90.44 81 GLU A O 1
ATOM 672 N N . ASN A 1 82 ? 10.938 6.140 -28.272 1.00 91.62 82 ASN A N 1
ATOM 673 C CA . ASN A 1 82 ? 10.129 6.927 -29.208 1.00 91.62 82 ASN A CA 1
ATOM 674 C C . ASN A 1 82 ? 8.617 6.878 -28.912 1.00 91.62 82 ASN A C 1
ATOM 676 O O . ASN A 1 82 ? 7.807 7.330 -29.721 1.00 91.62 82 ASN A O 1
ATOM 680 N N . HIS A 1 83 ? 8.196 6.300 -27.785 1.00 92.06 83 HIS A N 1
ATOM 681 C CA . HIS A 1 83 ? 6.776 6.083 -27.519 1.00 92.06 83 HIS A CA 1
ATOM 682 C C . HIS A 1 83 ? 6.050 7.415 -27.202 1.00 92.06 83 HIS A C 1
ATOM 684 O O . HIS A 1 83 ? 6.528 8.184 -26.358 1.00 92.06 83 HIS A O 1
ATOM 690 N N . PRO A 1 84 ? 4.857 7.692 -27.779 1.00 92.88 84 PRO A N 1
ATOM 691 C CA . PRO A 1 84 ? 4.151 8.972 -27.606 1.00 92.88 84 PRO A CA 1
ATOM 692 C C . PRO A 1 84 ? 3.853 9.351 -26.151 1.00 92.88 84 PRO A C 1
ATOM 694 O O . PRO A 1 84 ? 3.918 10.522 -25.791 1.00 92.88 84 PRO A O 1
ATOM 697 N N . LYS A 1 85 ? 3.599 8.359 -25.285 1.00 88.88 85 LYS A N 1
ATOM 698 C CA . LYS A 1 85 ? 3.411 8.561 -23.831 1.00 88.88 85 LYS A CA 1
ATOM 699 C C . LYS A 1 85 ? 4.571 9.315 -23.162 1.00 88.88 85 LYS A C 1
ATOM 701 O O . LYS A 1 85 ? 4.346 9.992 -22.167 1.00 88.88 85 LYS A O 1
ATOM 706 N N . TYR A 1 86 ? 5.785 9.204 -23.701 1.00 91.12 86 TYR A N 1
ATOM 707 C CA . TYR A 1 86 ? 6.982 9.878 -23.194 1.00 91.12 86 TYR A CA 1
ATOM 708 C C . TYR A 1 86 ? 7.386 11.082 -24.058 1.00 91.12 86 TYR A C 1
ATOM 710 O O . TYR A 1 86 ? 8.525 11.530 -23.995 1.00 91.12 86 TYR A O 1
ATOM 718 N N . GLY A 1 87 ? 6.483 11.599 -24.899 1.00 89.00 87 GLY A N 1
ATOM 719 C CA . GLY A 1 87 ? 6.771 12.734 -25.781 1.00 89.00 87 GLY A CA 1
ATOM 720 C C . GLY A 1 87 ? 7.841 12.432 -26.831 1.00 89.00 87 GLY A C 1
ATOM 721 O O . GLY A 1 87 ? 8.583 13.328 -27.218 1.00 89.00 87 GLY A O 1
ATOM 722 N N . GLY A 1 88 ? 7.972 11.164 -27.241 1.00 90.44 88 GLY A N 1
ATOM 723 C CA . GLY A 1 88 ? 9.014 10.728 -28.175 1.00 90.44 88 GLY A CA 1
ATOM 724 C C . GLY A 1 88 ? 10.425 10.706 -27.579 1.00 90.44 88 GLY A C 1
ATOM 725 O O . GLY A 1 88 ? 11.387 10.586 -28.332 1.00 90.44 88 GLY A O 1
ATOM 726 N N . LYS A 1 89 ? 10.563 10.852 -26.252 1.00 92.62 89 LYS A N 1
ATOM 727 C CA . LYS A 1 89 ? 11.848 10.754 -25.557 1.00 92.62 89 LYS A CA 1
ATOM 728 C C . LYS A 1 89 ? 11.690 10.177 -24.154 1.00 92.62 89 LYS A C 1
ATOM 730 O O . LYS A 1 89 ? 11.309 10.872 -23.211 1.00 92.62 89 LYS A O 1
ATOM 735 N N . LEU A 1 90 ? 12.066 8.917 -23.983 1.00 94.81 90 LEU A N 1
ATOM 736 C CA . LEU A 1 90 ? 12.169 8.304 -22.660 1.00 94.81 90 LEU A CA 1
ATOM 737 C C . LEU A 1 90 ? 13.396 8.836 -21.893 1.00 94.81 90 LEU A C 1
ATOM 739 O O . LEU A 1 90 ? 14.512 8.847 -22.411 1.00 94.81 90 LEU A O 1
ATOM 743 N N . VAL A 1 91 ? 13.196 9.261 -20.643 1.00 94.62 91 VAL A N 1
ATOM 744 C CA . VAL A 1 91 ? 14.250 9.747 -19.742 1.00 94.62 91 VAL A CA 1
ATOM 745 C C . VAL A 1 91 ? 14.083 9.099 -18.367 1.00 94.62 91 VAL A C 1
ATOM 747 O O . VAL A 1 91 ? 13.080 9.302 -17.683 1.00 9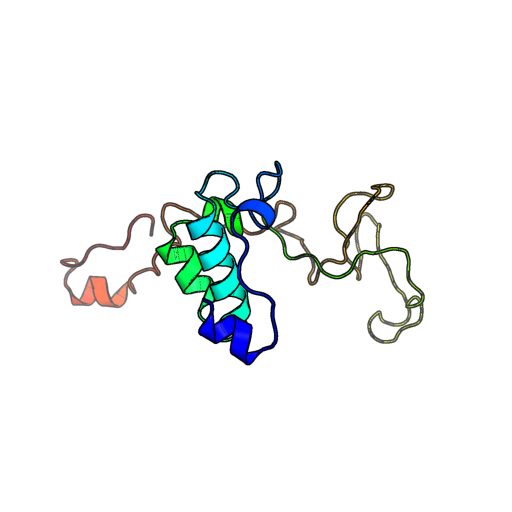4.62 91 VAL A O 1
ATOM 750 N N . TYR A 1 92 ? 15.091 8.338 -17.954 1.00 94.50 92 TYR A N 1
ATOM 751 C CA . TYR A 1 92 ? 15.215 7.733 -16.629 1.00 94.50 92 TYR A CA 1
ATOM 752 C C . TYR A 1 92 ? 16.681 7.766 -16.185 1.00 94.50 92 TYR A C 1
ATOM 754 O O . TYR A 1 92 ? 17.576 8.040 -16.988 1.00 94.50 92 TYR A O 1
ATOM 762 N N . ASP A 1 93 ? 16.923 7.509 -14.898 1.00 92.44 93 ASP A N 1
ATOM 763 C CA . ASP A 1 93 ? 18.259 7.515 -14.279 1.00 92.44 93 ASP A CA 1
ATOM 764 C C . ASP A 1 93 ? 19.051 8.821 -14.452 1.00 92.44 93 ASP A C 1
ATOM 766 O O . ASP A 1 93 ? 20.280 8.838 -14.387 1.00 92.44 93 ASP A O 1
ATOM 770 N N . LYS A 1 94 ? 18.363 9.950 -14.651 1.00 92.75 94 LYS A N 1
ATOM 771 C CA . LYS A 1 94 ? 18.976 11.281 -14.599 1.00 92.75 94 LYS A CA 1
ATOM 772 C C . LYS A 1 94 ? 18.777 11.929 -13.226 1.00 92.75 94 LYS A C 1
ATOM 774 O O . LYS A 1 94 ? 17.813 11.597 -12.536 1.00 92.75 94 LYS A O 1
ATOM 779 N N . PRO A 1 95 ? 19.643 12.882 -12.831 1.00 89.69 95 PRO A N 1
ATOM 780 C CA . PRO A 1 95 ? 19.467 13.641 -11.589 1.00 89.69 95 PRO A CA 1
ATOM 781 C C . PRO A 1 95 ? 18.147 14.424 -11.522 1.00 89.69 95 PRO A C 1
ATOM 783 O O . PRO A 1 95 ? 17.606 14.638 -10.443 1.00 89.69 95 PRO A O 1
ATOM 786 N N . SER A 1 96 ? 17.619 14.855 -12.669 1.00 91.12 96 SER A N 1
ATOM 787 C CA . SER A 1 96 ? 16.348 15.571 -12.788 1.00 91.12 96 SER A CA 1
ATOM 788 C C . SER A 1 96 ? 15.732 15.348 -14.173 1.00 91.12 96 SER A C 1
ATOM 790 O O . SER A 1 96 ? 16.396 14.862 -15.090 1.00 91.12 96 SER A O 1
ATOM 792 N N . GLY A 1 97 ? 14.445 15.677 -14.327 1.00 91.69 97 GLY A N 1
ATOM 793 C CA . GLY A 1 97 ? 13.750 15.603 -15.619 1.00 91.69 97 GLY A CA 1
ATOM 794 C C . GLY A 1 97 ? 13.385 14.189 -16.087 1.00 91.69 97 GLY A C 1
ATOM 795 O O . GLY A 1 97 ? 13.070 14.003 -17.260 1.00 91.69 97 GLY A O 1
ATOM 796 N N . ASN A 1 98 ? 13.421 13.195 -15.195 1.00 93.88 98 ASN A N 1
ATOM 797 C CA . ASN A 1 98 ? 12.957 11.845 -15.511 1.00 93.88 98 ASN A CA 1
ATOM 798 C C . ASN A 1 98 ? 11.445 11.838 -15.767 1.00 93.88 98 ASN A C 1
ATOM 800 O O . ASN A 1 98 ? 10.690 12.477 -15.032 1.00 93.88 98 ASN A O 1
ATOM 804 N N . ASN A 1 99 ? 11.017 11.070 -16.767 1.00 94.12 99 ASN A N 1
ATOM 805 C CA . ASN A 1 99 ? 9.613 10.777 -17.065 1.00 94.12 99 ASN A CA 1
ATOM 806 C C . ASN A 1 99 ? 9.266 9.283 -16.886 1.00 94.12 99 ASN A C 1
ATOM 808 O O . ASN A 1 99 ? 8.101 8.900 -16.988 1.00 94.12 99 ASN A O 1
ATOM 812 N N . LEU A 1 100 ? 10.260 8.456 -16.552 1.00 94.31 100 LEU A N 1
ATOM 813 C CA . LEU A 1 100 ? 10.116 7.119 -15.986 1.00 94.31 100 LEU A CA 1
ATOM 814 C C . LEU A 1 100 ? 10.951 7.048 -14.702 1.00 94.31 100 LEU A C 1
ATOM 816 O O . LEU A 1 100 ? 12.104 7.476 -14.668 1.00 94.31 100 LEU A O 1
ATOM 820 N N . TYR A 1 101 ? 10.367 6.492 -13.646 1.00 94.44 101 TYR A N 1
ATOM 821 C CA . TYR A 1 101 ? 10.987 6.416 -12.327 1.00 94.44 101 TYR A CA 1
ATOM 822 C C . TYR A 1 101 ? 11.194 4.958 -11.940 1.00 94.44 101 TYR A C 1
ATOM 824 O O . TYR A 1 101 ? 10.339 4.116 -12.212 1.00 94.44 101 TYR A O 1
ATOM 832 N N . LEU A 1 102 ? 12.323 4.663 -11.303 1.00 95.00 102 LEU A N 1
ATOM 833 C CA . LEU A 1 102 ? 12.738 3.310 -10.948 1.00 95.00 102 LEU A CA 1
ATOM 834 C C . LEU A 1 102 ? 13.111 3.252 -9.463 1.00 95.00 102 LEU A C 1
ATOM 836 O O . LEU A 1 102 ? 13.595 4.236 -8.906 1.00 95.00 102 LEU A O 1
ATOM 840 N N . THR A 1 103 ? 12.921 2.098 -8.824 1.00 94.12 103 THR A N 1
ATOM 841 C CA . THR A 1 103 ? 13.492 1.847 -7.496 1.00 94.12 103 THR A CA 1
ATOM 842 C C . THR A 1 103 ? 15.013 1.734 -7.567 1.00 94.12 103 THR A C 1
ATOM 844 O O . THR A 1 103 ? 15.573 1.319 -8.588 1.00 94.12 103 THR A O 1
ATOM 847 N N . GLY A 1 104 ? 15.666 1.984 -6.432 1.00 91.12 104 GLY A N 1
ATOM 848 C CA . GLY A 1 104 ? 17.101 1.763 -6.284 1.00 91.12 104 GLY A CA 1
ATOM 849 C C . GLY A 1 104 ? 17.944 2.708 -7.139 1.00 91.12 104 GLY A C 1
ATOM 850 O O . GLY A 1 104 ? 17.458 3.705 -7.679 1.00 91.12 104 GLY A O 1
ATOM 851 N N . LYS A 1 105 ? 19.226 2.389 -7.252 1.00 91.06 105 LYS A N 1
ATOM 852 C CA . LYS A 1 105 ? 20.222 3.140 -8.014 1.00 91.06 105 LYS A CA 1
ATOM 853 C C . LYS A 1 105 ? 20.581 2.400 -9.298 1.00 91.06 105 LYS A C 1
ATOM 855 O O . LYS A 1 105 ? 20.376 1.194 -9.427 1.00 91.06 105 LYS A O 1
ATOM 860 N N . GLN A 1 106 ? 21.129 3.132 -10.264 1.00 90.69 106 GLN A N 1
ATOM 861 C CA . GLN A 1 106 ? 21.688 2.523 -11.466 1.00 90.69 106 GLN A CA 1
ATOM 862 C C . GLN A 1 106 ? 22.777 1.509 -11.070 1.00 90.69 106 GLN A C 1
ATOM 864 O O . GLN A 1 106 ? 23.700 1.857 -10.339 1.00 90.69 106 GLN A O 1
ATOM 869 N N . GLY A 1 107 ? 22.651 0.268 -11.548 1.00 89.69 107 GLY A N 1
ATOM 870 C CA . GLY A 1 107 ? 23.555 -0.842 -11.218 1.00 89.69 107 GLY A CA 1
ATOM 871 C C . GLY A 1 107 ? 23.022 -1.828 -10.171 1.00 89.69 107 GLY A C 1
ATOM 872 O O . GLY A 1 107 ? 23.586 -2.911 -10.044 1.00 89.69 107 GLY A O 1
ATOM 873 N N . ASP A 1 108 ? 21.929 -1.511 -9.467 1.00 94.62 108 ASP A N 1
ATOM 874 C CA . ASP A 1 108 ? 21.294 -2.465 -8.549 1.00 94.62 108 ASP A CA 1
ATOM 875 C C . ASP A 1 108 ? 20.756 -3.690 -9.310 1.00 94.62 108 ASP A C 1
ATOM 877 O O . ASP A 1 108 ? 20.163 -3.555 -10.383 1.00 94.62 108 ASP A O 1
ATOM 881 N N . ALA A 1 109 ? 20.910 -4.885 -8.726 1.00 94.25 109 ALA A N 1
ATOM 882 C CA . ALA A 1 109 ? 20.541 -6.154 -9.363 1.00 94.25 109 ALA A CA 1
ATOM 883 C C . ALA A 1 109 ? 19.044 -6.265 -9.702 1.00 94.25 109 ALA A C 1
ATOM 885 O O . ALA A 1 109 ? 18.677 -6.882 -10.699 1.00 94.25 109 ALA A O 1
ATOM 886 N N . LEU A 1 110 ? 18.176 -5.677 -8.872 1.00 94.88 110 LEU A N 1
ATOM 887 C CA . LEU A 1 110 ? 16.729 -5.671 -9.070 1.00 94.88 110 LEU A CA 1
ATOM 888 C C . LEU A 1 110 ? 16.195 -4.252 -8.933 1.00 94.88 110 LEU A C 1
ATOM 890 O O . LEU A 1 110 ? 16.281 -3.633 -7.871 1.00 94.88 110 LEU A O 1
ATOM 894 N N . ARG A 1 111 ? 15.585 -3.759 -10.008 1.00 96.19 111 ARG A N 1
ATOM 895 C CA . ARG A 1 111 ? 14.963 -2.438 -10.057 1.00 96.19 111 ARG A CA 1
ATOM 896 C C . ARG A 1 111 ? 13.569 -2.559 -10.626 1.00 96.19 111 ARG A C 1
ATOM 898 O O . ARG A 1 111 ? 13.362 -3.275 -11.594 1.00 96.19 111 ARG A O 1
ATOM 905 N N . TYR A 1 112 ? 12.614 -1.858 -10.040 1.00 96.00 112 TYR A N 1
ATOM 906 C CA . TYR A 1 112 ? 11.213 -1.923 -10.428 1.00 96.00 112 TYR A CA 1
ATOM 907 C C . TYR A 1 112 ? 10.740 -0.556 -10.889 1.00 96.00 112 TYR A C 1
ATOM 909 O O . TYR A 1 112 ? 11.164 0.465 -10.348 1.00 96.00 112 TYR A O 1
ATOM 917 N N . ILE A 1 113 ? 9.836 -0.536 -11.862 1.00 95.44 113 ILE A N 1
ATOM 918 C CA . ILE A 1 113 ? 9.189 0.694 -12.314 1.00 95.44 113 ILE A CA 1
ATOM 919 C C . ILE A 1 113 ? 8.322 1.241 -11.183 1.00 95.44 113 ILE A C 1
ATOM 921 O O . ILE A 1 113 ? 7.528 0.511 -10.593 1.00 95.44 113 ILE A O 1
ATOM 925 N N . LEU A 1 114 ? 8.446 2.530 -10.891 1.00 94.75 114 LEU A N 1
ATOM 926 C CA . LEU A 1 114 ? 7.549 3.216 -9.974 1.00 94.75 114 LEU A CA 1
ATOM 927 C C . LEU A 1 114 ? 6.306 3.702 -10.727 1.00 94.75 114 LEU A C 1
ATOM 929 O O . LEU A 1 114 ? 6.433 4.261 -11.818 1.00 94.75 114 LEU A O 1
ATOM 933 N N . PRO A 1 115 ? 5.103 3.524 -10.158 1.00 92.06 115 PRO A N 1
ATOM 934 C CA . PRO A 1 115 ? 3.861 3.907 -10.826 1.00 92.06 115 PRO A CA 1
ATOM 935 C C . PRO A 1 115 ? 3.663 5.428 -10.911 1.00 92.06 115 PRO A C 1
ATOM 937 O O . PRO A 1 115 ? 2.861 5.893 -11.717 1.00 92.06 115 PRO A O 1
ATOM 940 N N . SER A 1 116 ? 4.379 6.205 -10.095 1.00 91.62 116 SER A N 1
ATOM 941 C CA . SER A 1 116 ? 4.304 7.666 -10.044 1.00 91.62 116 SER A CA 1
ATOM 942 C C . SER A 1 116 ? 5.651 8.279 -9.654 1.00 91.62 116 SER A C 1
ATOM 944 O O . SER A 1 116 ? 6.535 7.583 -9.148 1.00 91.62 116 SER A O 1
ATOM 946 N N . ASN A 1 117 ? 5.793 9.591 -9.869 1.00 92.44 117 ASN A N 1
ATOM 947 C CA . ASN A 1 117 ? 6.950 10.361 -9.413 1.00 92.44 117 ASN A CA 1
ATOM 948 C C . ASN A 1 117 ? 7.078 10.261 -7.876 1.00 92.44 117 ASN A C 1
ATOM 950 O O . ASN A 1 117 ? 6.120 10.616 -7.186 1.00 92.44 117 ASN A O 1
ATOM 954 N N . PRO A 1 118 ? 8.216 9.787 -7.335 1.00 91.75 118 PRO A N 1
ATOM 955 C CA . PRO A 1 118 ? 8.415 9.656 -5.894 1.00 91.75 118 PRO A CA 1
ATOM 956 C C . PRO A 1 118 ? 8.821 10.960 -5.189 1.00 91.75 118 PRO A C 1
ATOM 958 O O . PRO A 1 118 ? 9.069 10.921 -3.988 1.00 91.75 118 PRO A O 1
ATOM 961 N N . ALA A 1 119 ? 8.916 12.094 -5.894 1.00 91.62 119 ALA A N 1
ATOM 962 C CA . ALA A 1 119 ? 9.317 13.371 -5.302 1.00 91.62 119 ALA A CA 1
ATOM 963 C C . ALA A 1 119 ? 8.474 13.733 -4.061 1.00 91.62 119 ALA A C 1
ATOM 965 O O . ALA A 1 119 ? 7.243 13.718 -4.106 1.00 91.62 119 ALA A O 1
ATOM 966 N N . GLY A 1 120 ? 9.146 14.049 -2.951 1.00 91.31 120 GLY A N 1
ATOM 967 C CA . GLY A 1 120 ? 8.534 14.325 -1.644 1.00 91.31 120 GLY A CA 1
ATOM 968 C C . GLY A 1 120 ? 8.186 13.079 -0.815 1.00 91.31 120 GLY A C 1
ATOM 969 O O . GLY A 1 120 ? 7.831 13.196 0.360 1.00 91.31 120 GLY A O 1
ATOM 970 N N . TYR A 1 121 ? 8.308 11.886 -1.397 1.00 91.94 121 TYR A N 1
ATOM 971 C CA . TYR A 1 121 ? 8.074 10.594 -0.755 1.00 91.94 121 TYR A CA 1
ATOM 972 C C . TYR A 1 121 ? 9.139 9.564 -1.162 1.00 91.94 121 TYR A C 1
ATOM 974 O O . TYR A 1 121 ? 8.867 8.371 -1.295 1.00 91.94 121 TYR A O 1
ATOM 982 N N . GLU A 1 122 ? 10.382 10.008 -1.331 1.00 89.94 122 GLU A N 1
ATOM 983 C CA . GLU A 1 122 ? 11.509 9.181 -1.777 1.00 89.94 122 GLU A CA 1
ATOM 984 C C . GLU A 1 122 ? 11.786 8.024 -0.809 1.00 89.94 122 GLU A C 1
ATOM 986 O O . GLU A 1 122 ? 12.282 6.970 -1.198 1.00 89.94 122 GLU A O 1
ATOM 991 N N . GLN A 1 123 ? 11.433 8.217 0.462 1.00 90.62 123 GLN A N 1
ATOM 992 C CA . GLN A 1 123 ? 11.531 7.216 1.521 1.00 90.62 123 GLN A CA 1
ATOM 993 C C . GLN A 1 123 ? 10.265 6.363 1.668 1.00 90.62 123 GLN A C 1
ATOM 995 O O . GLN A 1 123 ? 10.131 5.686 2.678 1.00 90.62 123 GLN A O 1
ATOM 1000 N N . GLY A 1 124 ? 9.320 6.428 0.732 1.00 93.19 124 GLY A N 1
ATOM 1001 C CA . GLY A 1 124 ? 8.040 5.731 0.805 1.00 93.19 124 GLY A CA 1
ATOM 1002 C C . GLY A 1 124 ? 6.898 6.576 1.373 1.00 93.19 124 GLY A C 1
ATOM 1003 O O . GLY A 1 124 ? 7.061 7.737 1.770 1.00 93.19 124 GLY A O 1
ATOM 1004 N N . TRP A 1 125 ? 5.711 5.971 1.411 1.00 94.19 125 TRP A N 1
ATOM 1005 C CA . TRP A 1 125 ? 4.502 6.584 1.942 1.00 94.19 125 TRP A CA 1
ATOM 1006 C C . TRP A 1 125 ? 4.651 6.932 3.422 1.00 94.19 125 TRP A C 1
ATOM 1008 O O . TRP A 1 125 ? 5.372 6.291 4.194 1.00 94.19 125 TRP A O 1
ATOM 1018 N N . LYS A 1 126 ? 3.962 8.004 3.811 1.00 94.12 126 LYS A N 1
ATOM 1019 C CA . LYS A 1 126 ? 3.922 8.493 5.186 1.00 94.12 126 LYS A CA 1
ATOM 1020 C C . LYS A 1 126 ? 2.592 8.100 5.816 1.00 94.12 126 LYS A C 1
ATOM 1022 O O . LYS A 1 126 ? 1.562 8.099 5.149 1.00 94.12 126 LYS A O 1
ATOM 1027 N N . PHE A 1 127 ? 2.640 7.780 7.101 1.00 96.62 127 PHE A N 1
ATOM 1028 C CA . PHE A 1 127 ? 1.471 7.530 7.933 1.00 96.62 127 PHE A CA 1
ATOM 1029 C C . PHE A 1 127 ? 1.866 7.780 9.387 1.00 96.62 127 PHE A C 1
ATOM 1031 O O . PHE A 1 127 ? 2.850 7.220 9.876 1.00 96.62 127 PHE A O 1
ATOM 1038 N N . ASN A 1 128 ? 1.130 8.635 10.086 1.00 97.06 128 ASN A N 1
ATOM 1039 C CA . ASN A 1 128 ? 1.320 8.853 11.509 1.00 97.06 128 ASN A CA 1
ATOM 1040 C C . ASN A 1 128 ? 0.538 7.795 12.292 1.00 97.06 128 ASN A C 1
ATOM 1042 O O . ASN A 1 128 ? -0.666 7.919 12.506 1.00 97.06 128 ASN A O 1
ATOM 1046 N N . VAL A 1 129 ? 1.249 6.779 12.781 1.00 97.00 129 VAL A N 1
ATOM 1047 C CA . VAL A 1 129 ? 0.675 5.641 13.520 1.00 97.00 129 VAL A CA 1
ATOM 1048 C C . VAL A 1 129 ? -0.033 6.018 14.828 1.00 97.00 129 VAL A C 1
ATOM 1050 O O . VAL A 1 129 ? -0.709 5.179 15.410 1.00 97.00 129 VAL A O 1
ATOM 1053 N N . LYS A 1 130 ? 0.089 7.266 15.297 1.00 96.94 130 LYS A N 1
ATOM 1054 C CA . LYS A 1 130 ? -0.620 7.773 16.483 1.00 96.94 130 LYS A CA 1
ATOM 1055 C C . LYS A 1 130 ? -1.849 8.630 16.152 1.00 96.94 130 LYS A C 1
ATOM 1057 O O . LYS A 1 130 ? -2.522 9.061 17.081 1.00 96.94 130 LYS A O 1
ATOM 1062 N N . ARG A 1 131 ? -2.121 8.896 14.868 1.00 97.12 131 ARG A N 1
ATOM 1063 C CA . ARG A 1 131 ? -3.147 9.854 14.417 1.00 97.12 131 ARG A CA 1
ATOM 1064 C C . ARG A 1 131 ? -3.977 9.342 13.240 1.00 97.12 131 ARG A C 1
ATOM 1066 O O . ARG A 1 131 ? -5.201 9.343 13.301 1.00 97.12 131 ARG A O 1
ATOM 1073 N N . ASP A 1 132 ? -3.319 8.869 12.184 1.00 97.75 132 ASP A N 1
ATOM 1074 C CA . ASP A 1 132 ? -3.934 8.644 10.865 1.00 97.75 132 ASP A CA 1
ATOM 1075 C C . ASP A 1 132 ? -4.832 7.395 10.805 1.00 97.75 132 ASP A C 1
ATOM 1077 O O . ASP A 1 132 ? -5.460 7.125 9.783 1.00 97.75 132 ASP A O 1
ATOM 1081 N N . TYR A 1 133 ? -4.937 6.639 11.904 1.00 97.75 133 TYR A N 1
ATOM 1082 C CA . TYR A 1 133 ? -5.914 5.554 12.032 1.00 97.75 133 TYR A CA 1
ATOM 1083 C C . TYR A 1 133 ? -7.359 6.054 12.102 1.00 97.75 133 TYR A C 1
ATOM 1085 O O . TYR A 1 133 ? -8.276 5.293 11.796 1.00 97.75 133 TYR A O 1
ATOM 1093 N N . LEU A 1 134 ? -7.565 7.314 12.494 1.00 96.62 134 LEU A N 1
ATOM 1094 C CA . LEU A 1 134 ? -8.874 7.949 12.573 1.00 96.62 134 LEU A CA 1
ATOM 1095 C C . LEU A 1 134 ? -8.861 9.253 11.775 1.00 96.62 134 LEU A C 1
ATOM 1097 O O . LEU A 1 134 ? -7.895 10.015 11.818 1.00 96.62 134 LEU A O 1
ATOM 1101 N N . LEU A 1 135 ? -9.958 9.527 11.073 1.00 96.12 135 LEU A N 1
ATOM 1102 C CA . LEU A 1 135 ? -10.171 10.823 10.430 1.00 96.12 135 LEU A CA 1
ATOM 1103 C C . LEU A 1 135 ? -10.421 11.907 11.490 1.00 96.12 135 LEU A C 1
ATOM 1105 O O . LEU A 1 135 ? -10.992 11.598 12.538 1.00 96.12 135 LEU A O 1
ATOM 1109 N N . PRO A 1 136 ? -10.046 13.172 11.240 1.00 97.00 136 PRO A N 1
ATOM 1110 C CA . PRO A 1 136 ? -10.359 14.252 12.163 1.00 97.00 136 PRO A CA 1
ATOM 1111 C C . PRO A 1 136 ? -11.872 14.462 12.246 1.00 97.00 136 PRO A C 1
ATOM 1113 O O . PRO A 1 136 ? -12.588 14.409 11.242 1.00 97.00 136 PRO A O 1
ATOM 1116 N N . ILE A 1 137 ? -12.361 14.768 13.445 1.00 96.50 137 ILE A N 1
ATOM 1117 C CA . ILE A 1 137 ? -13.706 15.307 13.630 1.00 96.50 137 ILE A CA 1
ATOM 1118 C C . ILE A 1 137 ? -13.714 16.718 13.043 1.00 96.50 137 ILE A C 1
ATOM 1120 O O . ILE A 1 137 ? -12.810 17.515 13.304 1.00 96.50 137 ILE A O 1
ATOM 1124 N N . ARG A 1 138 ? -14.736 17.030 12.239 1.00 96.25 138 ARG A N 1
ATOM 1125 C CA . ARG A 1 138 ? -14.908 18.364 11.652 1.00 96.25 138 ARG A CA 1
ATOM 1126 C C . ARG A 1 138 ? -15.020 19.416 12.759 1.00 96.25 138 ARG A C 1
ATOM 1128 O O . ARG A 1 138 ? -15.820 19.244 13.675 1.00 96.25 138 ARG A O 1
ATOM 1135 N N . ILE A 1 139 ? -14.276 20.515 12.626 1.00 94.69 139 ILE A N 1
ATOM 1136 C CA . ILE A 1 139 ? -14.197 21.591 13.634 1.00 94.69 139 ILE A CA 1
ATOM 1137 C C . ILE A 1 139 ? -15.589 22.149 13.970 1.00 94.69 139 ILE A C 1
ATOM 1139 O O . ILE A 1 139 ? -15.944 22.246 15.140 1.00 94.69 139 ILE A O 1
ATOM 1143 N N . GLU A 1 140 ? -16.430 22.373 12.958 1.00 96.19 140 GLU A N 1
ATOM 1144 C CA . GLU A 1 140 ? -17.813 22.844 13.128 1.00 96.19 140 GLU A CA 1
ATOM 1145 C C . GLU A 1 140 ?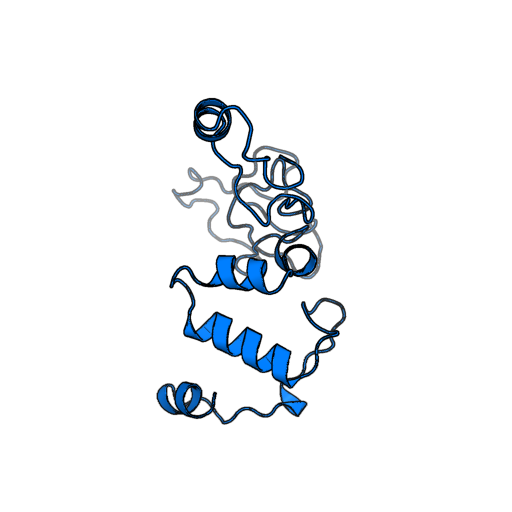 -18.656 21.954 14.063 1.00 96.19 140 GLU A C 1
ATOM 1147 O O . GLU A 1 140 ? -19.537 22.442 14.765 1.00 96.19 140 GLU A O 1
ATOM 1152 N N . LEU A 1 141 ? -18.424 20.633 14.084 1.00 96.00 141 LEU A N 1
ATOM 1153 C CA . LEU A 1 141 ? -19.162 19.729 14.974 1.00 96.00 141 LEU A CA 1
ATOM 1154 C C . LEU A 1 141 ? -18.718 19.898 16.428 1.00 96.00 141 LEU A C 1
ATOM 1156 O O . LEU A 1 141 ? -19.560 19.870 17.324 1.00 96.00 141 LEU A O 1
ATOM 1160 N N . LEU A 1 142 ? -17.421 20.119 16.659 1.00 95.44 142 LEU A N 1
ATOM 1161 C CA . LEU A 1 142 ? -16.888 20.398 17.993 1.00 95.44 142 LEU A CA 1
ATOM 1162 C C . LEU A 1 142 ? -17.501 21.693 18.541 1.00 95.44 142 LEU A C 1
ATOM 1164 O O . LEU A 1 142 ? -18.060 21.690 19.638 1.00 95.44 142 LEU A O 1
ATOM 1168 N N . GLU A 1 143 ? -17.529 22.749 17.726 1.00 94.62 143 GLU A N 1
ATOM 1169 C CA . GLU A 1 143 ? -18.138 24.039 18.072 1.00 94.62 143 GLU A CA 1
ATOM 1170 C C . GLU A 1 143 ? -19.639 23.912 18.372 1.00 94.62 143 GLU A C 1
ATOM 1172 O O . GLU A 1 143 ? -20.109 24.397 19.403 1.00 94.62 143 GLU A O 1
ATOM 1177 N N . ARG A 1 144 ? -20.398 23.195 17.527 1.00 96.06 144 ARG A N 1
ATOM 1178 C CA . ARG A 1 144 ? -21.843 22.970 17.735 1.00 96.06 144 ARG A CA 1
ATOM 1179 C C . ARG A 1 144 ? -22.153 22.178 19.002 1.00 96.06 144 ARG A C 1
ATOM 1181 O O . ARG A 1 144 ? -23.222 22.359 19.576 1.00 96.06 144 ARG A O 1
ATOM 1188 N N . THR A 1 145 ? -21.233 21.326 19.446 1.00 94.75 145 THR A N 1
ATOM 1189 C CA . THR A 1 145 ? -21.357 20.587 20.715 1.00 94.75 145 THR A CA 1
ATOM 1190 C C . THR A 1 145 ? -20.861 21.386 21.921 1.00 94.75 145 THR A C 1
ATOM 1192 O O . THR A 1 145 ? -20.722 20.820 23.001 1.00 94.75 145 THR A O 1
ATOM 1195 N N . GLN A 1 146 ? -20.547 22.678 21.755 1.00 92.81 146 GLN A N 1
ATOM 1196 C CA . GLN A 1 146 ? -19.920 23.511 22.787 1.00 92.81 146 GLN A CA 1
ATOM 1197 C C . GLN A 1 146 ? -18.643 22.863 23.360 1.00 92.81 146 GLN A C 1
ATOM 1199 O O . GLN A 1 146 ? -18.383 22.927 24.559 1.00 92.81 146 GLN A O 1
ATOM 1204 N N . ASN A 1 147 ? -17.854 22.202 22.500 1.00 91.06 147 ASN A N 1
ATOM 1205 C CA . ASN A 1 147 ? -16.634 21.462 22.846 1.00 91.06 147 ASN A CA 1
ATOM 1206 C C . ASN A 1 147 ? -16.817 20.354 23.902 1.00 91.06 147 ASN A C 1
ATOM 1208 O O . ASN A 1 147 ? -15.863 19.968 24.580 1.00 91.06 147 ASN A O 1
ATOM 1212 N N . GLN A 1 148 ? -18.028 19.803 24.034 1.00 94.25 148 GLN A N 1
ATOM 1213 C CA . GLN A 1 148 ? -18.246 18.587 24.823 1.00 94.25 148 GLN A CA 1
ATOM 1214 C C . GLN A 1 148 ? -17.615 17.361 24.150 1.00 94.25 148 GLN A C 1
ATOM 1216 O O . GLN A 1 148 ? -17.169 16.434 24.829 1.00 94.25 148 GLN A O 1
ATOM 1221 N N . TRP A 1 149 ? -17.550 17.353 22.816 1.00 94.94 149 TRP A N 1
ATOM 1222 C CA . TRP A 1 149 ? -16.776 16.368 22.067 1.00 94.94 149 TRP A CA 1
ATOM 1223 C C . TRP A 1 149 ? -15.308 16.783 22.011 1.00 94.94 149 TRP A C 1
ATOM 1225 O O . TRP A 1 149 ? -14.982 17.953 21.823 1.00 94.94 149 TRP A O 1
ATOM 1235 N N . LYS A 1 150 ? -14.412 15.804 22.152 1.00 94.81 150 LYS A N 1
ATOM 1236 C CA . LYS A 1 150 ? -12.966 15.995 22.007 1.00 94.81 150 LYS A CA 1
ATOM 1237 C C . LYS A 1 150 ? -12.508 15.455 20.661 1.00 94.81 150 LYS A C 1
ATOM 1239 O O . LYS A 1 150 ? -13.064 14.477 20.169 1.00 94.81 150 LYS A O 1
ATOM 1244 N N . GLN A 1 151 ? -11.487 16.088 20.094 1.00 96.25 151 GLN A N 1
ATOM 1245 C CA . GLN A 1 151 ? -10.870 15.649 18.849 1.00 96.25 151 GLN A CA 1
ATOM 1246 C C . GLN A 1 151 ? -10.244 14.248 18.992 1.00 96.25 151 GLN A C 1
ATOM 1248 O O . GLN A 1 151 ? -9.833 13.838 20.083 1.00 96.25 151 GLN A O 1
ATOM 1253 N N . ASN A 1 152 ? -10.162 13.523 17.875 1.00 97.00 152 ASN A N 1
ATOM 1254 C CA . ASN A 1 152 ? -9.418 12.275 17.783 1.00 97.00 152 ASN A CA 1
ATOM 1255 C C . ASN A 1 152 ? -7.924 12.495 18.093 1.00 97.00 152 ASN A C 1
ATOM 1257 O O . ASN A 1 152 ? -7.377 13.551 17.775 1.00 97.00 152 ASN A O 1
ATOM 1261 N N . PRO A 1 153 ? -7.231 11.510 18.691 1.00 96.50 153 PRO A N 1
ATOM 1262 C CA . PRO A 1 153 ? -5.841 11.676 19.105 1.00 96.50 153 PRO A CA 1
ATOM 1263 C C . PRO A 1 153 ? -4.916 12.159 17.979 1.00 96.50 153 PRO A C 1
ATOM 1265 O O . PRO A 1 153 ? -4.901 11.597 16.886 1.00 96.50 153 PRO A O 1
ATOM 1268 N N . GLY A 1 154 ? -4.111 13.183 18.274 1.00 95.00 154 GLY A N 1
ATOM 1269 C CA . GLY A 1 154 ? -3.075 13.709 17.380 1.00 95.00 154 GLY A CA 1
ATOM 1270 C C . GLY A 1 154 ? -3.550 14.682 16.294 1.00 95.00 154 GLY A C 1
ATOM 1271 O O . GLY A 1 154 ? -2.701 15.151 15.533 1.00 95.00 154 GLY A O 1
ATOM 1272 N N . TRP A 1 155 ? -4.853 14.962 16.208 1.00 93.75 155 TRP A N 1
ATOM 1273 C CA . TRP A 1 155 ? -5.438 15.998 15.350 1.00 93.75 155 TRP A CA 1
ATOM 1274 C C . TRP A 1 155 ? -5.652 17.316 16.092 1.00 93.75 155 TRP A C 1
ATOM 1276 O O . TRP A 1 155 ? -5.796 17.283 17.336 1.00 93.75 155 TRP A O 1
#

Foldseek 3Di:
DVVLCVVVVHDDDDLVVPQDLDPLDQPNVPHSVVVVVLVSCCVSCPPVPCPLVSCLVVLNCVRDFALDADFAAWDPDDPCCQPVQCVGGADEQDPDDHPWYWPDHPPDPTITTGPDDCVVPNSGGDDDSQARSDDWDDPVVCVVVVNPDDIRGPD

InterPro domains:
  IPR011990 Tetratricopeptide-like helical domain superfamily [SSF48452] (3-155)
  IPR012944 RagB/SusD domain [PF07980] (1-155)

Sequence (155 aa):
MKPLRDRVGMPGVDFDREYNQEADYPFRKLNKYVQAVRRERRVEQACEGRRLEDILRWAAADELIVGQWPKGALFIGSNLENHPKYGGKLVYDKPSGNNLYLTGKQGDALRYILPSNPAGYEQGWKFNVKRDYLLPIRIELLERTQNQWKQNPGW